Protein AF-A0A6B3HWE9-F1 (afdb_monomer)

Mean predicted aligned error: 2.71 Å

Secondary structure (DSSP, 8-state):
--PPPSEEEEEEESS-HHHHHHHHHHHTT-TT-GGGEEEEEEE-S-SSTHHHHHHHHHHHSBTTB-

pLDDT: mean 95.75, std 8.62, range [46.19, 98.62]

Sequence (66 aa):
MSTTPDVSVVVAVYNTMPYLTECLNSLVRQSIGLDRLEIVAVDDGSTDDSGAELDRFAERYPGVVK

Structure (mmCIF, N/CA/C/O backbone):
data_AF-A0A6B3HWE9-F1
#
_entry.id   AF-A0A6B3HWE9-F1
#
loop_
_atom_site.group_PDB
_atom_site.id
_atom_site.type_symbol
_atom_site.label_atom_id
_atom_site.label_alt_id
_atom_site.label_comp_id
_atom_site.label_asym_id
_atom_site.label_entity_id
_atom_site.label_seq_id
_atom_site.pdbx_PDB_ins_code
_atom_site.Cartn_x
_atom_site.Cartn_y
_atom_site.Cartn_z
_atom_site.occupancy
_atom_site.B_iso_or_equiv
_atom_site.auth_seq_id
_atom_site.auth_comp_id
_atom_site.auth_asym_id
_atom_site.auth_atom_id
_atom_site.pdbx_PDB_model_num
ATOM 1 N N . MET A 1 1 ? -18.500 -8.196 9.693 1.00 46.19 1 MET A N 1
ATOM 2 C CA . MET A 1 1 ? -19.373 -7.157 9.108 1.00 46.19 1 MET A CA 1
ATOM 3 C C . MET A 1 1 ? -18.443 -6.073 8.609 1.00 46.19 1 MET A C 1
ATOM 5 O O . MET A 1 1 ? -17.647 -5.615 9.414 1.00 46.19 1 MET A O 1
ATOM 9 N N . SER A 1 2 ? -18.447 -5.758 7.312 1.00 55.69 2 SER A N 1
ATOM 10 C CA . SER A 1 2 ? -17.628 -4.649 6.808 1.00 55.69 2 SER A CA 1
ATOM 11 C C . SER A 1 2 ? -18.335 -3.362 7.199 1.00 55.69 2 SER A C 1
ATOM 13 O O . SER A 1 2 ? -19.415 -3.076 6.686 1.00 55.69 2 SER A O 1
ATOM 15 N N . THR A 1 3 ? -17.781 -2.649 8.170 1.00 73.50 3 THR A N 1
ATOM 16 C CA . THR A 1 3 ? -18.175 -1.275 8.460 1.00 73.50 3 THR A CA 1
ATOM 17 C C . THR A 1 3 ? -17.770 -0.418 7.265 1.00 73.50 3 THR A C 1
ATOM 19 O O . THR A 1 3 ? -16.700 -0.616 6.689 1.00 73.50 3 THR A O 1
ATOM 22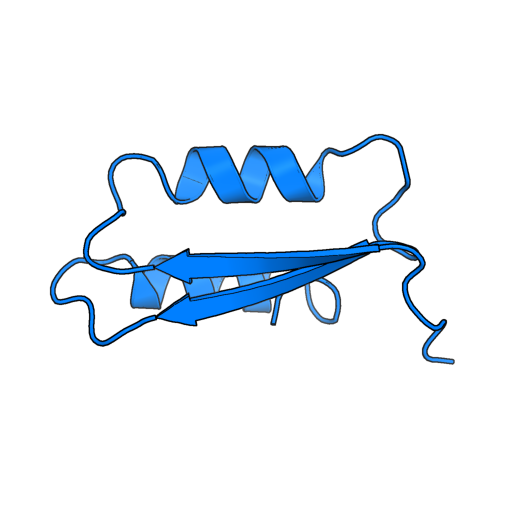 N N . THR A 1 4 ? -18.653 0.473 6.821 1.00 89.38 4 THR A N 1
ATOM 23 C CA . THR A 1 4 ? -18.274 1.510 5.857 1.00 89.38 4 THR A CA 1
ATOM 24 C C . THR A 1 4 ? -17.182 2.363 6.511 1.00 89.38 4 THR A C 1
ATOM 26 O O . THR A 1 4 ? -17.401 2.787 7.648 1.00 89.38 4 THR A O 1
ATOM 29 N N . PRO A 1 5 ? -16.020 2.584 5.867 1.00 95.19 5 PRO A N 1
ATOM 30 C CA . PRO A 1 5 ? -15.007 3.469 6.423 1.00 95.19 5 PRO A CA 1
ATOM 31 C C . PRO A 1 5 ? -15.556 4.896 6.476 1.00 95.19 5 PRO A C 1
ATOM 33 O O . PRO A 1 5 ? -16.293 5.323 5.586 1.00 95.19 5 PRO A O 1
ATOM 36 N N . ASP A 1 6 ? -15.176 5.645 7.505 1.00 96.88 6 ASP A N 1
ATOM 37 C CA . ASP A 1 6 ? -15.548 7.057 7.608 1.00 96.88 6 ASP A CA 1
ATOM 38 C C . ASP A 1 6 ? -14.643 7.931 6.732 1.00 96.88 6 ASP A C 1
ATOM 40 O O . ASP A 1 6 ? -15.054 9.001 6.280 1.00 96.88 6 ASP A O 1
ATOM 44 N N . VAL A 1 7 ? -13.406 7.478 6.496 1.00 97.88 7 VAL A N 1
ATOM 45 C CA . VAL A 1 7 ? -12.420 8.136 5.637 1.00 97.88 7 VAL A CA 1
ATOM 46 C C . VAL A 1 7 ? -11.715 7.096 4.770 1.00 97.88 7 VAL A C 1
ATOM 48 O O . VAL A 1 7 ? -11.154 6.131 5.289 1.00 97.88 7 VAL A O 1
ATOM 51 N N . SER A 1 8 ? -11.676 7.356 3.462 1.00 98.00 8 SER A N 1
ATOM 52 C CA . SER A 1 8 ? -10.830 6.636 2.508 1.00 98.00 8 SER A CA 1
ATOM 53 C C . SER A 1 8 ? -9.722 7.561 2.006 1.00 98.00 8 SER A C 1
ATOM 55 O O . SER A 1 8 ? -9.996 8.653 1.501 1.00 98.00 8 SER A O 1
ATOM 57 N N . VAL A 1 9 ? -8.468 7.136 2.141 1.00 98.44 9 VAL A N 1
ATOM 58 C CA . VAL A 1 9 ? -7.287 7.852 1.644 1.00 98.44 9 VAL A CA 1
ATOM 59 C C . VAL A 1 9 ? -6.788 7.152 0.389 1.00 98.44 9 VAL A C 1
ATOM 61 O O . VAL A 1 9 ? -6.439 5.976 0.436 1.00 98.44 9 VAL A O 1
ATOM 64 N N . VAL A 1 10 ? -6.730 7.876 -0.728 1.00 98.31 10 VAL A N 1
ATOM 65 C CA . VAL A 1 10 ? -6.182 7.356 -1.987 1.00 98.31 10 VAL A CA 1
ATOM 66 C C . VAL A 1 10 ? -4.749 7.851 -2.151 1.00 98.31 10 VAL A C 1
ATOM 68 O O . VAL A 1 10 ? -4.502 9.056 -2.087 1.00 98.31 10 VAL A O 1
ATOM 71 N N . VAL A 1 11 ? -3.811 6.930 -2.366 1.00 98.06 11 VAL A N 1
ATOM 72 C CA . VAL A 1 11 ? -2.381 7.219 -2.528 1.00 98.06 11 VAL A CA 1
ATOM 73 C C . VAL A 1 11 ? -1.940 6.765 -3.916 1.00 98.06 11 VAL A C 1
ATOM 75 O O . VAL A 1 11 ? 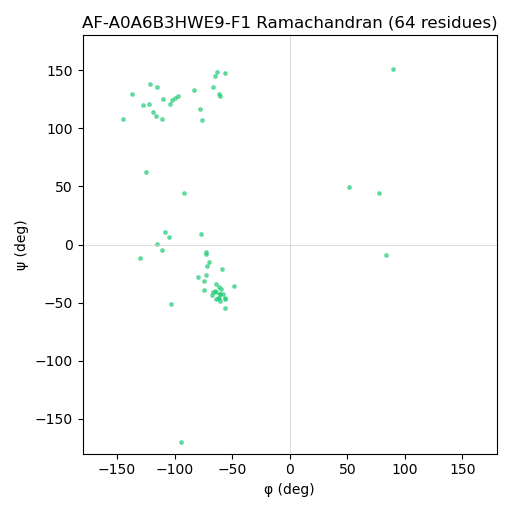-1.938 5.574 -4.205 1.00 98.06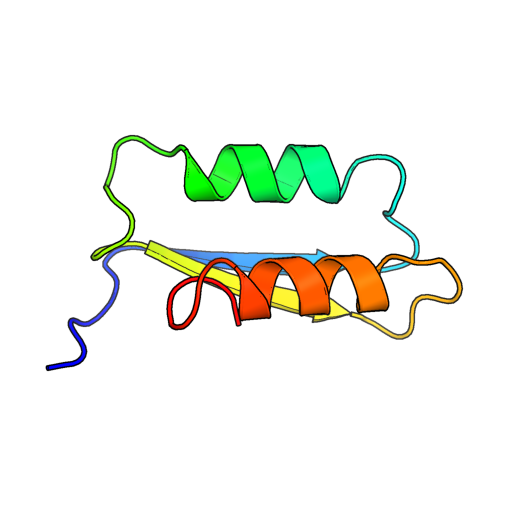 11 VAL A O 1
ATOM 78 N N . ALA A 1 12 ? -1.562 7.709 -4.777 1.00 97.81 12 ALA A N 1
ATOM 79 C CA . ALA A 1 12 ? -0.931 7.393 -6.056 1.00 97.81 12 ALA A CA 1
ATOM 80 C C . ALA A 1 12 ? 0.573 7.165 -5.852 1.00 97.81 12 ALA A C 1
ATOM 82 O O . ALA A 1 12 ? 1.239 7.954 -5.176 1.00 97.81 12 ALA A O 1
ATOM 83 N N . VAL A 1 13 ? 1.100 6.092 -6.433 1.00 98.38 13 VAL A N 1
ATOM 84 C CA . VAL A 1 13 ? 2.471 5.619 -6.239 1.00 98.38 13 VAL A CA 1
ATOM 85 C C . VAL A 1 13 ? 3.132 5.444 -7.602 1.00 98.38 13 VAL A C 1
ATOM 87 O O . VAL A 1 13 ? 2.663 4.675 -8.427 1.00 98.38 13 VAL A O 1
ATOM 90 N N . TYR A 1 14 ? 4.221 6.172 -7.838 1.00 98.25 14 TYR A N 1
ATOM 91 C CA . TYR A 1 14 ? 5.131 5.955 -8.961 1.00 98.25 14 TYR A CA 1
ATOM 92 C C . TYR A 1 14 ? 6.566 6.266 -8.527 1.00 98.25 14 TYR A C 1
ATOM 94 O O . TYR A 1 14 ? 6.916 7.431 -8.324 1.00 98.25 14 TYR A O 1
ATOM 102 N N . ASN A 1 15 ? 7.393 5.233 -8.372 1.00 98.19 15 ASN A N 1
ATOM 103 C CA . ASN A 1 15 ? 8.791 5.334 -7.941 1.00 98.19 15 ASN A CA 1
ATOM 104 C C . ASN A 1 15 ? 8.992 6.152 -6.642 1.00 98.19 15 ASN A C 1
ATOM 106 O O . ASN A 1 15 ? 9.794 7.093 -6.586 1.00 98.19 15 ASN A O 1
ATOM 110 N N . THR A 1 16 ? 8.209 5.843 -5.603 1.00 97.31 16 THR A N 1
ATOM 111 C CA . THR A 1 16 ? 8.137 6.625 -4.353 1.00 97.31 16 THR A CA 1
ATOM 112 C C . THR A 1 16 ? 8.785 5.944 -3.152 1.00 97.31 16 THR A C 1
ATOM 114 O O . THR A 1 16 ? 8.659 6.428 -2.020 1.00 97.31 16 THR A O 1
ATOM 117 N N . MET A 1 17 ? 9.526 4.857 -3.374 1.00 97.81 17 MET A N 1
ATOM 118 C CA . MET A 1 17 ? 10.084 4.024 -2.309 1.00 97.81 17 MET A CA 1
ATOM 119 C C . MET A 1 17 ? 10.826 4.791 -1.191 1.00 97.81 17 MET A C 1
ATOM 121 O O . MET A 1 17 ? 10.662 4.417 -0.028 1.00 97.81 17 MET A O 1
ATOM 125 N N . PRO A 1 18 ? 11.567 5.895 -1.451 1.00 97.50 18 PRO A N 1
ATOM 126 C CA . PRO A 1 18 ? 12.249 6.636 -0.385 1.00 97.50 18 PRO A CA 1
ATOM 127 C C . PRO A 1 18 ? 11.335 7.190 0.721 1.00 97.50 18 PRO A C 1
ATOM 129 O O . PRO A 1 18 ? 11.827 7.482 1.808 1.00 97.50 18 PRO A O 1
ATOM 132 N N . TYR A 1 19 ? 10.034 7.356 0.464 1.00 97.12 19 TYR A N 1
ATOM 133 C CA . TYR A 1 19 ? 9.067 7.922 1.417 1.00 97.12 19 TYR A CA 1
ATOM 134 C C . TYR A 1 19 ? 7.793 7.085 1.588 1.00 97.12 19 TYR A C 1
ATOM 136 O O . TYR A 1 19 ? 7.030 7.323 2.529 1.00 97.12 19 TYR A O 1
ATOM 144 N N . LEU A 1 20 ? 7.561 6.087 0.731 1.00 98.31 20 LEU A N 1
ATOM 145 C CA . LEU A 1 20 ? 6.353 5.262 0.754 1.00 98.31 20 LEU A CA 1
ATOM 146 C C . LEU A 1 20 ? 6.128 4.581 2.112 1.00 98.31 20 LEU A C 1
ATOM 148 O O . LEU A 1 20 ? 5.041 4.679 2.684 1.00 98.31 20 LEU A O 1
ATOM 152 N N . THR A 1 21 ? 7.165 3.964 2.683 1.00 98.44 21 THR A N 1
ATOM 153 C CA . THR A 1 21 ? 7.075 3.287 3.986 1.00 98.44 21 THR A CA 1
ATOM 154 C C . THR A 1 21 ? 6.672 4.239 5.109 1.00 98.44 21 THR A C 1
ATOM 156 O O . THR A 1 21 ? 5.868 3.882 5.973 1.00 98.44 21 THR A O 1
ATOM 159 N N . GLU A 1 22 ? 7.241 5.445 5.139 1.00 98.62 22 GLU A N 1
ATOM 160 C CA . GLU A 1 22 ? 6.917 6.450 6.153 1.00 98.62 22 GLU A CA 1
ATOM 161 C C . GLU A 1 22 ? 5.480 6.947 5.980 1.00 98.62 22 GLU A C 1
ATOM 163 O O . GLU A 1 22 ? 4.731 7.011 6.958 1.00 98.62 22 GLU A O 1
ATOM 168 N N . CYS A 1 23 ? 5.074 7.211 4.736 1.00 98.44 23 CYS A N 1
ATOM 169 C CA . CYS A 1 23 ? 3.719 7.620 4.387 1.00 98.44 23 CYS A CA 1
ATOM 170 C C . CYS A 1 23 ? 2.681 6.604 4.885 1.00 98.44 23 CYS A C 1
ATOM 172 O O . CYS A 1 23 ? 1.795 6.954 5.668 1.00 98.44 23 CYS A O 1
ATOM 174 N N . LEU A 1 24 ? 2.828 5.328 4.521 1.00 98.56 24 LEU A N 1
ATOM 175 C CA . LEU A 1 24 ? 1.889 4.277 4.919 1.00 98.56 24 LEU A CA 1
ATOM 176 C C . LEU A 1 24 ? 1.888 4.050 6.435 1.00 98.56 24 LEU A C 1
ATOM 178 O O . LEU A 1 24 ? 0.821 3.919 7.035 1.00 98.56 24 LEU A O 1
ATOM 182 N N . ASN A 1 25 ? 3.060 4.079 7.086 1.00 98.56 25 ASN A N 1
ATOM 183 C CA . ASN A 1 25 ? 3.145 4.013 8.549 1.00 98.56 25 ASN A CA 1
ATOM 184 C C . ASN A 1 25 ? 2.432 5.187 9.230 1.00 98.56 25 ASN A C 1
ATOM 186 O O . ASN A 1 25 ? 1.845 5.001 10.295 1.00 98.56 25 ASN A O 1
ATOM 190 N N . SER A 1 26 ? 2.494 6.384 8.648 1.00 98.50 26 SER A N 1
ATOM 191 C CA . SER A 1 26 ? 1.770 7.551 9.150 1.00 98.50 26 SER A CA 1
ATOM 192 C C . SER A 1 26 ? 0.261 7.328 9.060 1.00 98.50 26 SER A C 1
ATOM 194 O O . SER A 1 26 ? -0.445 7.514 10.052 1.00 98.50 26 SER A O 1
ATOM 196 N N . LEU A 1 27 ? -0.240 6.845 7.919 1.00 98.38 27 LEU A N 1
ATOM 197 C CA . LEU A 1 27 ? -1.670 6.602 7.706 1.00 98.38 27 LEU A CA 1
ATOM 198 C C . LEU A 1 27 ? -2.241 5.541 8.661 1.00 98.38 27 LEU A C 1
ATOM 200 O O . LEU A 1 27 ? -3.261 5.775 9.304 1.00 98.38 27 LEU A O 1
ATOM 204 N N . VAL A 1 28 ? -1.565 4.407 8.853 1.00 98.12 28 VAL A N 1
ATOM 205 C CA . VAL A 1 28 ? -2.060 3.345 9.759 1.00 98.12 28 VAL A CA 1
ATOM 206 C C . VAL A 1 28 ? -1.949 3.703 11.251 1.00 98.12 28 VAL A C 1
ATOM 208 O O . VAL A 1 28 ? -2.414 2.951 12.104 1.00 98.12 28 VAL A O 1
ATOM 211 N N . ARG A 1 29 ? -1.324 4.834 11.601 1.00 98.12 29 ARG A N 1
ATOM 212 C CA . ARG A 1 29 ? -1.181 5.322 12.988 1.00 98.12 29 ARG A CA 1
ATOM 213 C C . ARG A 1 29 ? -2.108 6.490 13.324 1.00 98.12 29 ARG A C 1
ATOM 215 O O . ARG A 1 29 ? -1.984 7.065 14.405 1.00 98.12 29 ARG A O 1
ATOM 222 N N . GLN A 1 30 ? -3.021 6.857 12.425 1.00 98.19 30 GLN A N 1
ATOM 223 C CA . GLN A 1 30 ? -3.967 7.944 12.670 1.00 98.19 30 GLN A CA 1
ATOM 224 C C . GLN A 1 30 ? -4.912 7.629 13.840 1.00 98.19 30 GLN A C 1
ATOM 226 O O . GLN A 1 30 ? -5.298 6.485 14.078 1.00 98.19 30 GLN A O 1
ATOM 231 N N . SER A 1 31 ? -5.323 8.670 14.565 1.00 97.94 31 SER A N 1
ATOM 232 C CA . SER A 1 31 ? -6.107 8.558 15.805 1.00 97.94 31 SER A CA 1
ATOM 233 C C . SER A 1 31 ? -7.572 8.148 15.612 1.00 97.94 31 SER A C 1
ATOM 235 O O . SER A 1 31 ? -8.254 7.877 16.597 1.00 97.94 31 SER A O 1
ATOM 237 N N . ILE A 1 32 ? -8.066 8.093 14.371 1.00 96.00 32 ILE A N 1
ATOM 238 C CA . ILE A 1 32 ? -9.448 7.696 14.061 1.00 96.00 32 ILE A CA 1
ATOM 239 C C . ILE A 1 32 ? -9.706 6.194 14.271 1.00 96.00 32 ILE A C 1
ATOM 241 O O . ILE A 1 32 ? -10.860 5.804 14.435 1.00 96.00 32 ILE A O 1
ATOM 245 N N . GLY A 1 33 ? -8.646 5.379 14.330 1.00 96.06 33 GLY A N 1
ATOM 246 C CA . GLY A 1 33 ? -8.737 3.922 14.421 1.00 96.06 33 GLY A CA 1
ATOM 247 C C . GLY A 1 33 ? -8.776 3.244 13.048 1.00 96.06 33 GLY A C 1
ATOM 248 O O . GLY A 1 33 ? -9.217 3.823 12.057 1.00 96.06 33 GLY A O 1
ATOM 249 N N . LEU A 1 34 ? -8.275 2.007 12.985 1.00 96.06 34 LEU A N 1
ATOM 250 C CA . LEU A 1 34 ? -8.163 1.234 11.740 1.00 96.06 34 LEU A CA 1
ATOM 251 C C . LEU A 1 34 ? -9.518 0.734 11.215 1.00 96.06 34 LEU A C 1
ATOM 253 O O . LEU A 1 34 ? -9.678 0.536 10.021 1.00 96.06 34 LEU A O 1
ATOM 257 N N . ASP A 1 35 ? -10.500 0.543 12.092 1.00 95.44 35 ASP A N 1
ATOM 258 C CA . ASP A 1 35 ? -11.856 0.074 11.776 1.00 95.44 35 ASP A CA 1
ATOM 259 C C . ASP A 1 35 ? -12.704 1.100 11.004 1.00 95.44 35 ASP A C 1
ATOM 261 O O . ASP A 1 35 ? -13.743 0.755 10.433 1.00 95.44 35 ASP A O 1
ATOM 265 N N . ARG A 1 36 ? -12.248 2.357 10.989 1.00 96.44 36 ARG A N 1
ATOM 266 C CA . ARG A 1 36 ? -12.905 3.509 10.356 1.00 96.44 36 ARG A CA 1
ATOM 267 C C . ARG A 1 36 ? -12.096 4.092 9.195 1.00 96.44 36 ARG A C 1
ATOM 269 O O . ARG A 1 36 ? -12.535 5.074 8.596 1.00 96.44 36 ARG A O 1
ATOM 276 N N . LEU A 1 37 ? -10.933 3.512 8.896 1.00 97.12 37 LEU A N 1
ATOM 277 C CA . LEU A 1 37 ? -9.989 3.985 7.889 1.00 97.12 37 LEU A CA 1
ATOM 278 C C . LEU A 1 37 ? -9.860 2.967 6.754 1.00 97.12 37 LEU A C 1
ATOM 280 O O . LEU A 1 37 ? -9.685 1.776 6.993 1.00 97.12 37 LEU A O 1
ATOM 284 N N . GLU A 1 38 ? -9.873 3.457 5.521 1.00 98.12 38 GLU A N 1
ATOM 285 C CA . GLU A 1 38 ? -9.479 2.708 4.329 1.00 98.12 38 GLU A CA 1
ATOM 286 C C . GLU A 1 38 ? -8.330 3.440 3.629 1.00 98.12 38 GLU A C 1
ATOM 288 O O . GLU A 1 38 ? -8.333 4.666 3.511 1.00 98.12 38 GLU A O 1
ATOM 293 N N . ILE A 1 39 ? -7.339 2.690 3.161 1.00 98.56 39 ILE A N 1
ATOM 294 C CA . ILE A 1 39 ? -6.219 3.193 2.371 1.00 98.56 39 ILE A CA 1
ATOM 295 C C . ILE A 1 39 ? -6.230 2.427 1.055 1.00 98.56 39 ILE A C 1
ATOM 297 O O . ILE A 1 39 ? -6.125 1.205 1.063 1.00 98.56 39 ILE A O 1
ATOM 301 N N . VAL A 1 40 ? -6.353 3.145 -0.057 1.00 98.31 40 VAL A N 1
ATOM 302 C CA . VAL A 1 40 ? -6.278 2.583 -1.408 1.00 98.31 40 VAL A CA 1
ATOM 303 C C . VAL A 1 40 ? -4.999 3.095 -2.051 1.00 98.31 40 VAL A C 1
ATOM 305 O O . VAL A 1 40 ? -4.903 4.284 -2.370 1.00 98.31 40 VAL A O 1
ATOM 308 N N . ALA A 1 41 ? -4.007 2.226 -2.208 1.00 98.06 41 ALA A N 1
ATOM 309 C CA . ALA A 1 41 ? -2.733 2.569 -2.820 1.00 98.06 41 ALA A CA 1
ATOM 310 C C . ALA A 1 41 ? -2.682 2.048 -4.259 1.00 98.06 41 ALA A C 1
ATOM 312 O O . ALA A 1 41 ? -2.878 0.866 -4.517 1.00 98.06 41 ALA A O 1
ATOM 313 N N . VAL A 1 42 ? -2.427 2.943 -5.210 1.00 98.00 42 VAL A N 1
ATOM 314 C CA . VAL A 1 42 ? -2.417 2.617 -6.638 1.00 98.00 42 VAL A CA 1
ATOM 315 C C . VAL A 1 42 ? -1.013 2.822 -7.178 1.00 98.00 42 VAL A C 1
ATOM 317 O O . VAL A 1 42 ? -0.556 3.960 -7.279 1.00 98.00 42 VAL A O 1
ATOM 320 N N . ASP A 1 43 ? -0.352 1.720 -7.525 1.00 97.88 43 ASP A N 1
ATOM 321 C CA . ASP A 1 43 ? 0.910 1.743 -8.260 1.00 97.88 43 ASP A CA 1
ATOM 322 C C . ASP A 1 43 ? 0.658 2.003 -9.754 1.00 97.88 43 ASP A C 1
ATOM 324 O O . ASP A 1 43 ? 0.016 1.206 -10.439 1.00 97.88 43 ASP A O 1
ATOM 328 N N . ASP A 1 44 ? 1.171 3.123 -10.260 1.00 96.94 44 ASP A N 1
ATOM 329 C CA . ASP A 1 44 ? 1.070 3.561 -11.657 1.00 96.94 44 ASP A CA 1
ATOM 330 C C . ASP A 1 44 ? 2.272 3.072 -12.486 1.00 96.94 44 ASP A C 1
ATOM 332 O O . ASP A 1 44 ? 2.891 3.810 -13.252 1.00 96.94 44 ASP A O 1
ATOM 336 N N . GLY A 1 45 ? 2.645 1.805 -12.293 1.00 97.31 45 GLY A N 1
ATOM 337 C CA . GLY A 1 45 ? 3.734 1.164 -13.029 1.00 97.31 45 GLY A C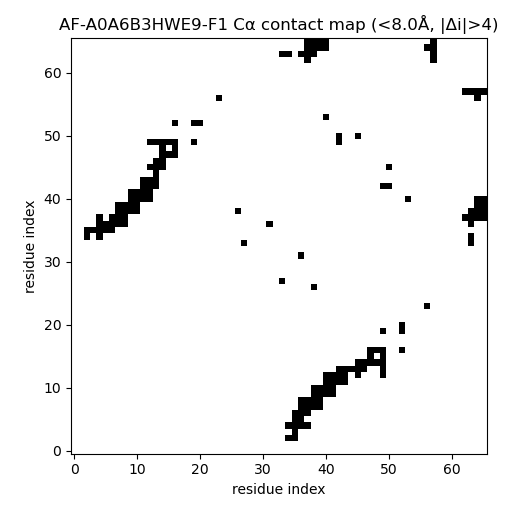A 1
ATOM 338 C C . GLY A 1 45 ? 5.129 1.556 -12.543 1.00 97.31 45 GLY A C 1
ATOM 339 O O . GLY A 1 45 ? 6.013 1.824 -13.363 1.00 97.31 45 GLY A O 1
ATOM 340 N N . SER A 1 46 ? 5.339 1.587 -11.226 1.00 98.00 46 SER A N 1
ATOM 341 C CA . SER A 1 46 ? 6.666 1.775 -10.637 1.00 98.00 46 SER A CA 1
ATOM 342 C C . SER A 1 46 ? 7.663 0.726 -11.133 1.00 98.00 46 SER A C 1
ATOM 344 O O . SER A 1 46 ? 7.336 -0.426 -11.416 1.00 98.00 46 SER A O 1
ATOM 346 N N . THR A 1 47 ? 8.920 1.145 -11.226 1.00 98.06 47 THR A N 1
ATOM 347 C CA . THR A 1 47 ? 10.065 0.300 -11.600 1.00 98.06 47 THR A CA 1
ATOM 348 C C . THR A 1 47 ? 11.022 0.054 -10.435 1.00 98.06 47 THR A C 1
ATOM 350 O O . THR A 1 47 ? 12.004 -0.669 -10.591 1.00 98.06 47 THR A O 1
ATOM 353 N N . ASP A 1 48 ? 10.771 0.695 -9.294 1.00 98.12 48 ASP A N 1
ATOM 354 C CA . ASP A 1 48 ? 11.448 0.442 -8.028 1.00 98.12 48 ASP A CA 1
ATOM 355 C C . ASP A 1 48 ? 10.654 -0.557 -7.162 1.00 98.12 48 ASP A C 1
ATOM 357 O O . ASP A 1 48 ? 9.691 -1.176 -7.612 1.00 98.12 48 ASP A O 1
ATOM 361 N N . ASP A 1 49 ? 11.052 -0.711 -5.898 1.00 98.44 49 ASP A N 1
ATOM 362 C CA . ASP A 1 49 ? 1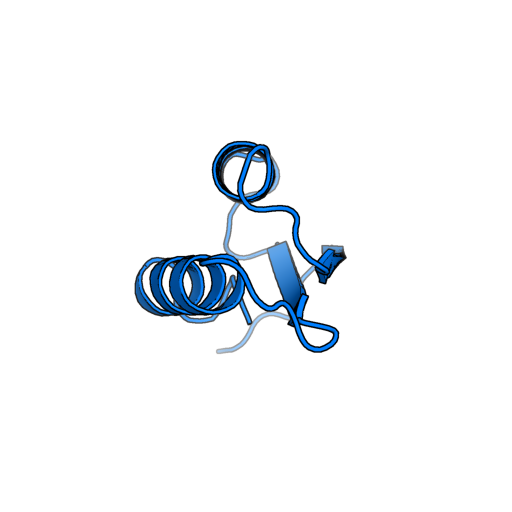0.428 -1.656 -4.965 1.00 98.44 49 ASP A CA 1
ATOM 363 C C . ASP A 1 49 ? 9.071 -1.179 -4.399 1.00 98.44 49 ASP A C 1
ATOM 365 O O . ASP A 1 49 ? 8.532 -1.810 -3.487 1.00 98.44 49 ASP A O 1
ATOM 369 N N . SER A 1 50 ? 8.488 -0.088 -4.920 1.00 98.31 50 SER A N 1
ATOM 370 C CA . SER A 1 50 ? 7.236 0.475 -4.393 1.00 98.31 50 SER A CA 1
ATOM 371 C C . SER A 1 50 ? 6.083 -0.531 -4.419 1.00 98.31 50 SER A C 1
ATOM 373 O O . SER A 1 50 ? 5.362 -0.646 -3.431 1.00 98.31 50 SER A O 1
ATOM 375 N N . GLY A 1 51 ? 5.928 -1.303 -5.500 1.00 98.12 51 GLY A N 1
ATOM 376 C CA . GLY A 1 51 ? 4.876 -2.323 -5.601 1.00 98.12 51 GLY A CA 1
ATOM 377 C C . GLY A 1 51 ? 5.001 -3.409 -4.524 1.00 98.12 51 GLY A C 1
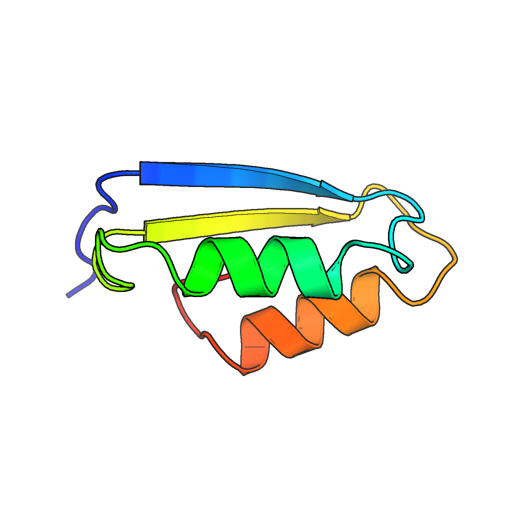ATOM 378 O O . GLY A 1 51 ? 4.039 -3.700 -3.817 1.00 98.12 51 GLY A O 1
ATOM 379 N N . ALA A 1 52 ? 6.214 -3.930 -4.308 1.00 98.38 52 ALA A N 1
ATOM 380 C CA . ALA A 1 52 ? 6.473 -4.925 -3.264 1.00 98.38 52 ALA A CA 1
ATOM 381 C C . ALA A 1 52 ? 6.227 -4.368 -1.849 1.00 98.38 52 ALA A C 1
ATOM 383 O O . ALA A 1 52 ? 5.786 -5.083 -0.945 1.00 98.38 52 ALA A O 1
ATOM 384 N N . GLU A 1 53 ? 6.500 -3.080 -1.641 1.00 98.50 53 GLU A N 1
ATOM 385 C CA . GLU A 1 53 ? 6.197 -2.394 -0.389 1.00 98.50 53 GLU A CA 1
ATOM 386 C C . GLU A 1 53 ? 4.684 -2.269 -0.149 1.00 98.50 53 GLU A C 1
ATOM 388 O O . GLU A 1 53 ? 4.234 -2.486 0.982 1.00 98.50 53 GLU A O 1
ATOM 393 N N . LEU A 1 54 ? 3.900 -1.963 -1.192 1.00 98.44 54 LEU A N 1
ATOM 394 C CA . LEU A 1 54 ? 2.435 -1.945 -1.121 1.00 98.44 54 LEU A CA 1
ATOM 395 C C . LEU A 1 54 ? 1.880 -3.321 -0.752 1.00 98.44 54 LEU A C 1
ATOM 397 O O . LEU A 1 54 ? 1.107 -3.416 0.206 1.00 98.44 54 LEU A O 1
ATOM 401 N N . ASP A 1 55 ? 2.342 -4.379 -1.424 1.00 98.31 55 ASP A 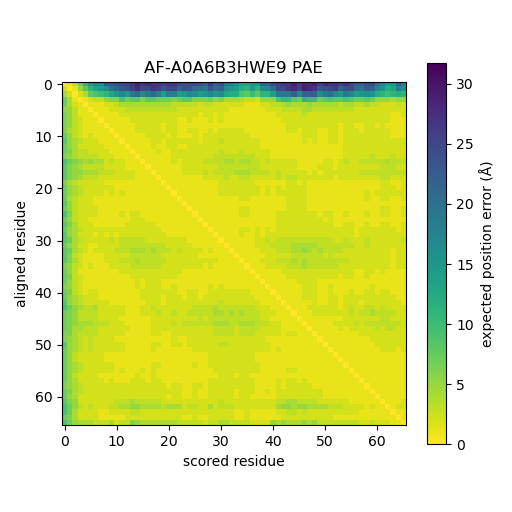N 1
ATOM 402 C CA . ASP A 1 55 ? 1.940 -5.762 -1.138 1.00 98.31 55 ASP A CA 1
ATOM 403 C C . ASP A 1 55 ? 2.206 -6.120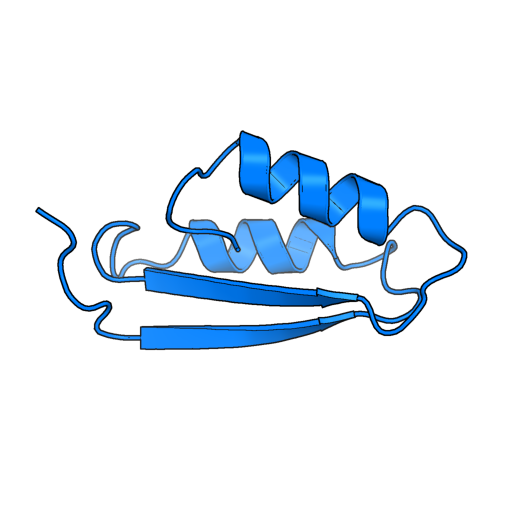 0.331 1.00 98.31 55 ASP A C 1
ATOM 405 O O . ASP A 1 55 ? 1.323 -6.606 1.043 1.00 98.31 55 ASP A O 1
ATOM 409 N N . ARG A 1 56 ? 3.394 -5.774 0.845 1.00 98.50 56 ARG A N 1
ATOM 410 C CA . ARG A 1 56 ? 3.754 -6.011 2.251 1.00 98.50 56 ARG A CA 1
ATOM 411 C C . ARG A 1 56 ? 2.806 -5.307 3.226 1.00 98.50 56 ARG A C 1
ATOM 413 O O . ARG A 1 56 ? 2.522 -5.831 4.307 1.00 98.50 56 ARG A O 1
ATOM 420 N N . PHE A 1 57 ? 2.352 -4.095 2.908 1.00 98.50 57 PHE A N 1
ATOM 421 C CA . PHE A 1 57 ? 1.400 -3.368 3.752 1.00 98.50 57 PHE A CA 1
ATOM 422 C C . PHE A 1 57 ? -0.017 -3.938 3.657 1.00 98.50 57 PHE A C 1
ATOM 424 O O . PHE A 1 57 ? -0.668 -4.052 4.699 1.00 98.50 57 PHE A O 1
ATOM 431 N N . ALA A 1 58 ? -0.468 -4.339 2.467 1.00 98.25 58 ALA A N 1
ATOM 432 C CA . ALA A 1 58 ? -1.755 -5.006 2.271 1.00 98.25 58 ALA A CA 1
ATOM 433 C C . ALA A 1 58 ? -1.831 -6.330 3.055 1.00 98.25 58 ALA A C 1
ATOM 435 O O . ALA A 1 58 ? -2.819 -6.589 3.745 1.00 98.25 58 ALA A O 1
ATOM 436 N N . GLU A 1 59 ? -0.755 -7.125 3.051 1.00 98.38 59 GLU A N 1
ATOM 437 C CA . GLU A 1 59 ? -0.646 -8.354 3.851 1.00 98.38 59 GLU A CA 1
ATOM 438 C C . GLU A 1 59 ? -0.664 -8.082 5.361 1.00 98.38 59 GLU A C 1
ATOM 440 O O . GLU A 1 59 ? -1.284 -8.816 6.133 1.00 98.38 59 GLU A O 1
ATOM 445 N N . ARG A 1 60 ? 0.022 -7.022 5.805 1.00 98.31 60 ARG A N 1
ATOM 446 C CA . ARG A 1 60 ? 0.134 -6.674 7.228 1.00 98.31 60 ARG A CA 1
ATOM 447 C C . ARG A 1 60 ? -1.144 -6.059 7.802 1.00 98.31 60 ARG A C 1
ATOM 449 O O . ARG A 1 60 ? -1.407 -6.232 8.993 1.00 98.31 60 ARG A O 1
ATOM 456 N N . TYR A 1 61 ? -1.909 -5.334 6.990 1.00 97.44 61 TYR A N 1
ATOM 457 C CA . TYR A 1 61 ? -3.125 -4.620 7.391 1.00 97.44 61 TYR A CA 1
ATOM 458 C C . TYR A 1 61 ? -4.327 -5.038 6.529 1.00 97.44 61 TYR A C 1
ATOM 460 O O . TYR A 1 61 ? -4.922 -4.199 5.840 1.00 97.44 61 TYR A O 1
ATOM 468 N N . PRO A 1 62 ? -4.715 -6.326 6.575 1.00 95.88 62 PRO A N 1
ATOM 469 C CA . PRO A 1 62 ? -5.750 -6.859 5.705 1.00 95.88 62 PRO A CA 1
ATOM 470 C C . PRO A 1 62 ? -7.085 -6.152 5.954 1.00 95.88 62 PRO A C 1
ATOM 472 O O . PRO A 1 62 ? -7.548 -6.037 7.089 1.00 95.88 62 PRO A O 1
ATOM 475 N N . GLY A 1 63 ? -7.709 -5.681 4.875 1.00 92.19 63 GLY A N 1
ATOM 476 C CA . GLY A 1 63 ? -8.993 -4.974 4.915 1.00 92.19 63 GLY A CA 1
ATOM 477 C C . GLY A 1 63 ? -8.903 -3.478 5.224 1.00 92.19 63 GLY A C 1
ATOM 478 O O . GLY A 1 63 ? -9.909 -2.793 5.061 1.00 92.19 63 GLY A O 1
ATOM 479 N N . VAL A 1 64 ? -7.724 -2.972 5.602 1.00 96.62 64 VAL A N 1
ATOM 480 C CA . VAL A 1 64 ? -7.461 -1.535 5.791 1.00 96.62 64 VAL A CA 1
ATOM 481 C C . VAL A 1 64 ? -6.677 -0.981 4.608 1.00 96.62 64 VAL A C 1
ATOM 483 O O . VAL A 1 64 ? -7.083 0.027 4.039 1.00 96.62 64 VAL A O 1
ATOM 486 N N . VAL A 1 65 ? -5.570 -1.635 4.241 1.00 97.75 65 VAL A N 1
ATOM 487 C CA . VAL A 1 65 ? -4.759 -1.277 3.070 1.00 97.75 65 VAL A CA 1
ATOM 488 C C . VAL A 1 65 ? -5.169 -2.167 1.902 1.00 97.75 65 VAL A C 1
ATOM 490 O O . VAL A 1 65 ? -5.231 -3.391 2.052 1.00 97.75 65 VAL A O 1
ATOM 493 N N . LYS A 1 66 ? -5.483 -1.537 0.773 1.00 94.44 66 LYS A N 1
ATOM 494 C CA . LYS A 1 66 ? -5.930 -2.153 -0.475 1.00 94.44 66 LYS A CA 1
ATOM 495 C C . LYS A 1 66 ? -5.103 -1.660 -1.647 1.00 94.44 66 LYS A C 1
ATOM 497 O O . LYS A 1 66 ? -4.720 -0.466 -1.624 1.00 94.44 66 LYS A O 1
#

Nearest PDB structures (foldseek):
  6yv9-assembly1_A  TM=8.268E-01  e=8.767E-04  Pyrobaculum calidifontis JCM 11548
  6p61-assembly3_C  TM=8.576E-01  e=3.225E-03  Leptospira borgpetersenii serovar Hardjo-bovis str. JB197
  6p61-assembly2_B  TM=8.584E-01  e=5.976E-03  Leptospira borgpetersenii serovar Hardjo-bovis str. JB197
  8jjt-assembly3_B  TM=5.695E-01  e=6.769E-01  Variovorax paradoxus
  8jjt-assembly2_A  TM=5.715E-01  e=1.541E+00  Variovorax paradoxus

Radius of gyration: 11.73 Å; Cα contacts (8 Å, |Δi|>4): 85; chains: 1; bounding box: 32×17×29 Å

Solvent-accessible surface area (backbone atoms only — not comparable to full-atom values): 3936 Å² total; per-residue (Å²): 132,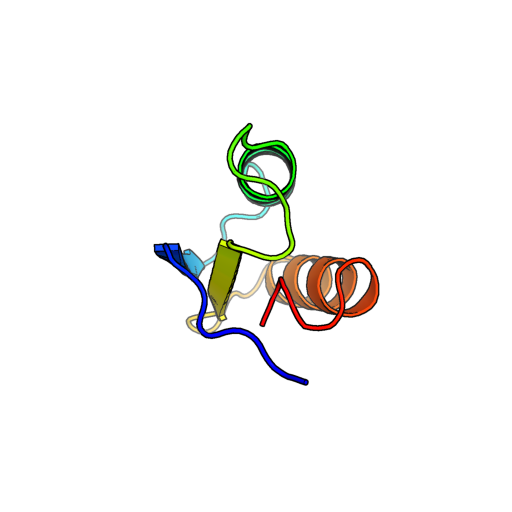87,64,78,52,80,44,75,48,79,42,84,37,62,65,41,52,97,49,45,66,60,52,53,54,52,62,79,63,48,91,82,44,67,78,33,36,33,35,42,60,45,69,73,74,45,88,55,66,37,59,62,53,50,51,55,45,27,71,73,34,70,89,29,36,79

Foldseek 3Di:
DQDAAQDEAEAEDAQPVVCLLVVLVVQCPDPVHQSRAAYEYDYPDHPDCNVVVLVVSCVVNPPRRD